Protein AF-A0A426Y525-F1 (afdb_monomer)

InterPro domains:
  IPR004400 Urease accessory protein UreG [PTHR31715] (1-112)

Solvent-accessible surface area (backbone atoms only — not comparable to full-atom values): 8776 Å² total; per-residue (Å²): 142,82,89,80,88,79,82,80,81,78,81,76,78,78,75,81,76,78,74,77,73,88,70,78,70,74,73,68,69,65,48,72,46,99,87,73,45,58,30,40,51,93,80,88,55,81,71,46,66,70,81,86,71,93,59,99,69,59,78,86,76,48,86,74,80,71,90,83,65,65,70,88,78,54,88,83,87,82,86,84,82,77,81,88,76,89,59,102,60,80,53,69,68,56,54,52,51,53,51,48,69,73,40,54,88,82,43,96,80,85,89,84,81,90,76,85,88,127

Foldseek 3Di:
DDDDDDDDPDPPPPPPPPPPDPPDPPPQDWDADPVRFIWTDDPPDDIDGDDPPVDPDDPVPDDDPDPPDDPVPDDDDDDQDDDDDDDPDDPSVVVLVVCCVVCVVPDDDDDDDDDDDD

Radius of gyration: 28.25 Å; Cα contacts (8 Å, |Δi|>4): 41; chains: 1; bounding box: 66×66×60 Å

Mean predicted aligned error: 18.31 Å

Structure (mmCIF, N/CA/C/O backbone):
data_AF-A0A426Y525-F1
#
_entry.id   AF-A0A426Y525-F1
#
loop_
_atom_site.group_PDB
_atom_site.id
_atom_site.type_symbol
_atom_site.label_atom_id
_atom_site.label_alt_id
_atom_site.label_comp_id
_atom_site.label_asym_id
_atom_site.label_entity_id
_atom_site.label_seq_id
_atom_site.pdbx_PDB_ins_code
_atom_site.Cartn_x
_atom_site.Cartn_y
_atom_site.Cartn_z
_atom_site.occupancy
_atom_site.B_iso_or_equiv
_atom_site.auth_seq_id
_atom_site.auth_comp_id
_atom_site.auth_asym_id
_atom_site.auth_atom_id
_atom_site.pdbx_PDB_model_num
ATOM 1 N N . MET A 1 1 ? -42.605 45.426 -22.057 1.00 44.03 1 MET A N 1
ATOM 2 C CA . MET A 1 1 ? -41.273 45.619 -21.453 1.00 44.03 1 MET A CA 1
ATOM 3 C C . MET A 1 1 ? -41.185 44.787 -20.189 1.00 44.03 1 MET A C 1
ATOM 5 O O . MET A 1 1 ? -41.780 45.169 -19.196 1.00 44.03 1 MET A O 1
ATOM 9 N N . ALA A 1 2 ? -40.506 43.648 -20.274 1.00 37.28 2 ALA A N 1
ATOM 10 C CA . ALA A 1 2 ? -39.692 43.034 -19.224 1.00 37.28 2 ALA A CA 1
ATOM 11 C C . ALA A 1 2 ? -39.053 41.801 -19.879 1.00 37.28 2 ALA A C 1
ATOM 13 O O . ALA A 1 2 ? -39.763 40.905 -20.327 1.00 37.28 2 ALA A O 1
ATOM 14 N N . SER A 1 3 ? -37.734 41.866 -20.060 1.00 44.16 3 SER A N 1
ATOM 15 C CA . SER A 1 3 ? -36.890 40.816 -20.635 1.00 44.16 3 SER A CA 1
ATOM 16 C C . SER A 1 3 ? -36.885 39.609 -19.706 1.00 44.16 3 SER A C 1
ATOM 18 O O . SER A 1 3 ? -36.787 39.787 -18.492 1.00 44.16 3 SER A O 1
ATOM 20 N N . GLN A 1 4 ? -36.972 38.404 -20.261 1.00 42.66 4 GLN A N 1
ATOM 21 C CA . GLN A 1 4 ? -36.677 37.186 -19.520 1.00 42.66 4 GLN A CA 1
ATOM 22 C C . GLN A 1 4 ? -35.615 36.424 -20.310 1.00 42.66 4 GLN A C 1
ATOM 24 O O . GLN A 1 4 ? -35.882 35.829 -21.352 1.00 42.66 4 GLN A O 1
ATOM 29 N N . ASP A 1 5 ? -34.383 36.573 -19.833 1.00 41.94 5 ASP A N 1
ATOM 30 C CA . ASP A 1 5 ? -33.169 35.963 -20.351 1.00 41.94 5 ASP A CA 1
ATOM 31 C C . ASP A 1 5 ? -33.219 34.439 -20.191 1.00 41.94 5 ASP A C 1
ATOM 33 O O . ASP A 1 5 ? -33.193 33.899 -19.083 1.00 41.94 5 ASP A O 1
ATOM 37 N N . HIS A 1 6 ? -33.284 33.737 -21.320 1.00 43.09 6 HIS A N 1
ATOM 38 C CA . HIS A 1 6 ? -33.089 32.295 -21.393 1.00 43.09 6 HIS A CA 1
ATOM 39 C C . HIS A 1 6 ? -31.621 32.016 -21.733 1.00 43.09 6 HIS A C 1
ATOM 41 O O . HIS A 1 6 ? -31.212 32.083 -22.891 1.00 43.09 6 HIS A O 1
ATOM 47 N N . HIS A 1 7 ? -30.819 31.699 -20.716 1.00 43.19 7 HIS A N 1
ATOM 48 C CA . HIS A 1 7 ? -29.471 31.165 -20.900 1.00 43.19 7 HIS A CA 1
ATOM 49 C C . HIS A 1 7 ? -29.554 29.722 -21.421 1.00 43.19 7 HIS A C 1
ATOM 51 O O . HIS A 1 7 ?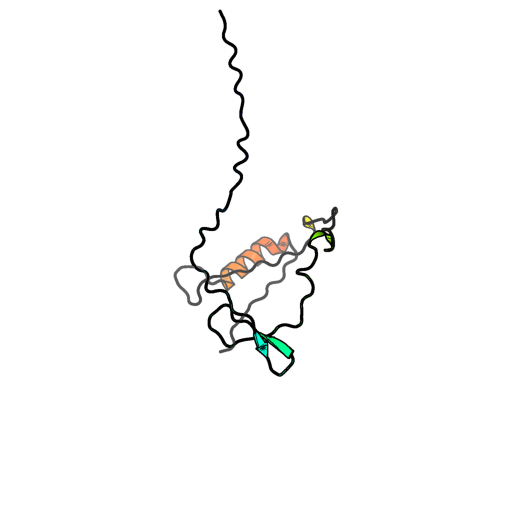 -29.739 28.781 -20.651 1.00 43.19 7 HIS A O 1
ATOM 57 N N . HIS A 1 8 ? -29.423 29.551 -22.736 1.00 40.03 8 HIS A N 1
ATOM 58 C CA . HIS A 1 8 ? -29.105 28.262 -23.346 1.00 40.03 8 HIS A CA 1
ATOM 59 C C . HIS A 1 8 ? -27.625 27.948 -23.084 1.00 40.03 8 HIS A C 1
ATOM 61 O O . HIS A 1 8 ? -26.739 28.600 -23.630 1.00 40.03 8 HIS A O 1
ATOM 67 N N . HIS A 1 9 ? -27.359 26.974 -22.214 1.00 44.69 9 HIS A N 1
ATOM 68 C CA . HIS A 1 9 ? -26.052 26.331 -22.118 1.00 44.69 9 HIS A CA 1
ATOM 69 C C . HIS A 1 9 ? -26.012 25.250 -23.205 1.00 44.69 9 HIS A C 1
ATOM 71 O O . HIS A 1 9 ? -26.580 24.174 -23.037 1.00 44.69 9 HIS A O 1
ATOM 77 N N . ASP A 1 10 ? -25.418 25.572 -24.353 1.00 44.12 10 ASP A N 1
ATOM 78 C CA . ASP A 1 10 ? -25.037 24.576 -25.353 1.00 44.12 10 ASP A CA 1
ATOM 79 C C . ASP A 1 10 ? -23.872 23.762 -24.772 1.00 44.12 10 ASP A C 1
ATOM 81 O O . ASP A 1 10 ? -22.749 24.257 -24.629 1.00 44.12 10 ASP A O 1
ATOM 85 N N . ASP A 1 11 ? -24.151 22.516 -24.387 1.00 45.03 11 ASP A N 1
ATOM 86 C CA . ASP A 1 11 ? -23.139 21.512 -24.074 1.00 45.03 11 ASP A CA 1
ATOM 87 C C . ASP A 1 11 ? -22.365 21.188 -25.357 1.00 45.03 11 ASP A C 1
ATOM 89 O O . ASP A 1 11 ? -22.669 20.252 -26.102 1.00 45.03 11 ASP A O 1
ATOM 93 N N . HIS A 1 12 ? -21.342 21.996 -25.631 1.00 46.00 12 HIS A N 1
ATOM 94 C CA . HIS A 1 12 ? -20.342 21.705 -26.642 1.00 46.00 12 HIS A CA 1
ATOM 95 C C . HIS A 1 12 ? -19.606 20.414 -26.257 1.00 46.00 12 HIS A C 1
ATOM 97 O O . HIS A 1 12 ? -18.606 20.419 -25.539 1.00 46.00 12 HIS A O 1
ATOM 103 N N . TYR A 1 13 ? -20.091 19.286 -26.778 1.00 44.62 13 TYR A N 1
ATOM 104 C CA . TYR A 1 13 ? -19.321 18.055 -26.893 1.00 44.62 13 TYR A CA 1
ATOM 105 C C . TYR A 1 13 ? -18.088 18.344 -27.754 1.00 44.62 13 TYR A C 1
ATOM 107 O O . TYR A 1 13 ? -18.130 18.273 -28.983 1.00 44.62 13 TYR A O 1
ATOM 115 N N . HIS A 1 14 ? -16.969 18.660 -27.106 1.00 46.94 14 HIS A N 1
ATOM 116 C CA . HIS A 1 14 ? -15.662 18.660 -27.742 1.00 46.94 14 HIS A CA 1
ATOM 117 C C . HIS A 1 14 ? -15.312 17.218 -28.136 1.00 46.94 14 HIS A C 1
ATOM 119 O O . HIS A 1 14 ? -14.704 16.464 -27.378 1.00 46.94 14 HIS A O 1
ATOM 125 N N . HIS A 1 15 ? -15.723 16.816 -29.341 1.00 42.06 15 HIS A N 1
ATOM 126 C CA . HIS A 1 15 ? -15.118 15.693 -30.042 1.00 42.06 15 HIS A CA 1
ATOM 127 C C . HIS A 1 15 ? -13.657 16.063 -30.296 1.00 42.06 15 HIS A C 1
ATOM 129 O O . HIS A 1 15 ? -13.339 16.818 -31.215 1.00 42.06 15 HIS A O 1
ATOM 135 N N . HIS A 1 16 ? -12.765 15.547 -29.452 1.00 45.56 16 HIS A N 1
ATOM 136 C CA . HIS A 1 16 ? -11.337 15.528 -29.725 1.00 45.56 16 HIS A CA 1
ATOM 137 C C . HIS A 1 16 ? -11.093 14.626 -30.942 1.00 45.56 16 HIS A C 1
ATOM 139 O O . HIS A 1 16 ? -10.776 13.445 -30.821 1.00 45.56 16 HIS A O 1
ATOM 145 N N . HIS A 1 17 ? -11.265 15.192 -32.136 1.00 36.75 17 HIS A N 1
ATOM 146 C CA . HIS A 1 1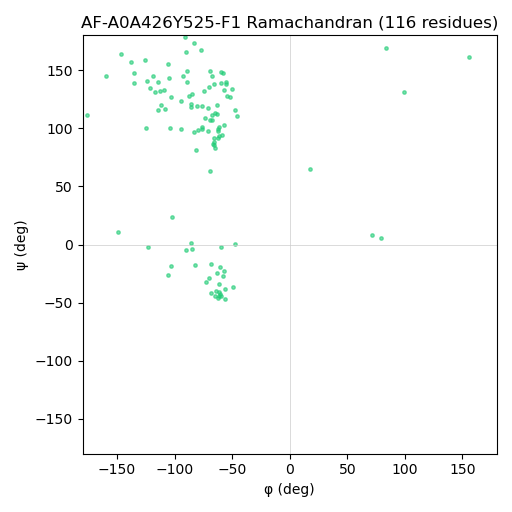7 ? -10.674 14.662 -33.351 1.00 36.75 17 HIS A CA 1
ATOM 147 C C . HIS A 1 17 ? -9.159 14.808 -33.208 1.00 36.75 17 HIS A C 1
ATOM 149 O O . HIS A 1 17 ? -8.580 15.838 -33.544 1.00 36.75 17 HIS A O 1
ATOM 155 N N . HIS A 1 18 ? -8.512 13.771 -32.680 1.00 43.50 18 HIS A N 1
ATOM 156 C CA . HIS A 1 18 ? -7.090 13.566 -32.901 1.00 43.50 18 HIS A CA 1
ATOM 157 C C . HIS A 1 18 ? -6.908 13.254 -34.388 1.00 43.50 18 HIS A C 1
ATOM 159 O O . HIS A 1 18 ? -6.935 12.099 -34.809 1.00 43.50 18 HIS A O 1
ATOM 165 N N . ALA A 1 19 ? -6.777 14.307 -35.196 1.00 35.44 19 ALA A N 1
ATOM 166 C CA . ALA A 1 19 ? -6.127 14.202 -36.485 1.00 35.44 19 ALA A CA 1
ATOM 167 C C . ALA A 1 19 ? -4.687 13.769 -36.192 1.00 35.44 19 ALA A C 1
ATOM 169 O O . ALA A 1 19 ? -3.869 14.563 -35.727 1.00 35.44 19 ALA A O 1
ATOM 170 N N . HIS A 1 20 ? -4.412 12.478 -36.371 1.00 39.44 20 HIS A N 1
ATOM 171 C CA . HIS A 1 20 ? -3.048 12.006 -36.513 1.00 39.44 20 HIS A CA 1
ATOM 172 C C . HIS A 1 20 ? -2.504 12.672 -37.775 1.00 39.44 20 HIS A C 1
A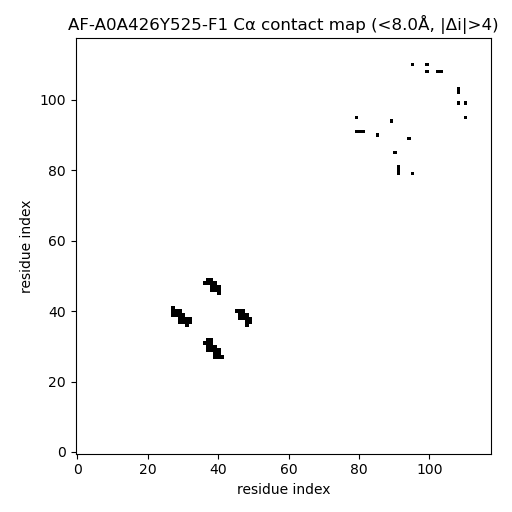TOM 174 O O . HIS A 1 20 ? -2.802 12.235 -38.884 1.00 39.44 20 HIS A O 1
ATOM 180 N N . GLU A 1 21 ? -1.763 13.768 -37.602 1.00 33.97 21 GLU A N 1
ATOM 181 C CA . GLU A 1 21 ? -0.840 14.211 -38.634 1.00 33.97 21 GLU A CA 1
ATOM 182 C C . GLU A 1 21 ? 0.034 13.016 -39.005 1.00 33.97 21 GLU A C 1
ATOM 184 O O . GLU A 1 21 ? 0.618 12.356 -38.139 1.00 33.97 21 GLU A O 1
ATOM 189 N N . GLU A 1 22 ? 0.082 12.724 -40.301 1.00 42.94 22 GLU A N 1
ATOM 190 C CA . GLU A 1 22 ? 0.924 11.706 -40.913 1.00 42.94 22 GLU A CA 1
ATOM 191 C C . GLU A 1 22 ? 2.398 12.139 -40.844 1.00 42.94 22 GLU A C 1
ATOM 193 O O . GLU A 1 22 ? 3.073 12.376 -41.841 1.00 42.94 22 GLU A O 1
ATOM 198 N N . GLY A 1 23 ? 2.920 12.267 -39.628 1.00 35.78 23 GLY A N 1
ATOM 199 C CA . GLY A 1 23 ? 4.337 12.398 -39.351 1.00 35.78 23 GLY A CA 1
ATOM 200 C C . GLY A 1 23 ? 4.969 11.018 -39.371 1.00 35.78 23 GLY A C 1
ATOM 201 O O . GLY A 1 23 ? 5.127 10.423 -38.314 1.00 35.78 23 GLY A O 1
ATOM 202 N N . SER A 1 24 ? 5.268 10.506 -40.572 1.00 46.50 24 SER A N 1
ATOM 203 C CA . SER A 1 24 ? 6.237 9.436 -40.883 1.00 46.50 24 SER A CA 1
ATOM 204 C C . SER A 1 24 ? 6.666 8.567 -39.684 1.00 46.50 24 SER A C 1
ATOM 206 O O . SER A 1 24 ? 7.839 8.545 -39.294 1.00 46.50 24 SER A O 1
ATOM 208 N N . ALA A 1 25 ? 5.731 7.810 -39.109 1.00 41.69 25 ALA A N 1
ATOM 209 C CA . ALA A 1 25 ? 6.084 6.682 -38.270 1.00 41.69 25 ALA A CA 1
ATOM 210 C C . ALA A 1 25 ? 6.704 5.667 -39.224 1.00 41.69 25 ALA A C 1
ATOM 212 O O . ALA A 1 25 ? 5.998 5.114 -40.068 1.00 41.69 25 ALA A O 1
ATOM 213 N N . ALA A 1 26 ? 8.027 5.490 -39.155 1.00 47.38 26 ALA A N 1
ATOM 214 C CA . ALA A 1 26 ? 8.700 4.397 -39.836 1.00 47.38 26 ALA A CA 1
ATOM 215 C C . ALA A 1 26 ? 7.879 3.140 -39.550 1.00 47.38 26 ALA A C 1
ATOM 217 O O . ALA A 1 26 ? 7.766 2.738 -38.391 1.00 47.38 26 ALA A O 1
ATOM 218 N N . ALA A 1 27 ? 7.207 2.618 -40.579 1.00 49.50 27 ALA A N 1
ATOM 219 C CA . ALA A 1 27 ? 6.380 1.435 -40.462 1.00 49.50 27 ALA A CA 1
ATOM 220 C C . ALA A 1 27 ? 7.214 0.404 -39.704 1.00 49.50 27 ALA A C 1
ATOM 222 O O . ALA A 1 27 ? 8.302 0.060 -40.168 1.00 49.50 27 ALA A O 1
ATOM 223 N N . ALA A 1 28 ? 6.775 0.003 -38.507 1.00 58.75 28 ALA A N 1
ATOM 224 C CA . ALA A 1 28 ? 7.456 -1.030 -37.745 1.00 58.75 28 ALA A CA 1
ATOM 225 C C . ALA A 1 28 ? 7.373 -2.295 -38.600 1.00 58.75 28 ALA A C 1
ATOM 227 O O . ALA A 1 28 ? 6.350 -2.980 -38.620 1.00 58.75 28 ALA A O 1
ATOM 228 N N . ALA A 1 29 ? 8.396 -2.510 -39.426 1.00 68.75 29 ALA A N 1
ATOM 229 C CA . ALA A 1 29 ? 8.414 -3.566 -40.410 1.00 68.75 29 ALA A CA 1
ATOM 230 C C . ALA A 1 29 ? 8.362 -4.872 -39.627 1.00 68.75 29 ALA A C 1
ATOM 232 O O . ALA A 1 29 ? 9.278 -5.183 -38.870 1.00 68.75 29 ALA A O 1
ATOM 233 N N . SER A 1 30 ? 7.252 -5.591 -39.754 1.00 80.81 30 SER A N 1
ATOM 234 C CA . SER A 1 30 ? 7.150 -6.949 -39.246 1.00 80.81 30 SER A CA 1
ATOM 235 C C . SER A 1 30 ? 7.609 -7.904 -40.341 1.00 80.81 30 SER A C 1
ATOM 237 O O . SER A 1 30 ? 7.329 -7.685 -41.521 1.00 80.81 30 SER A O 1
ATOM 239 N N . TRP A 1 31 ? 8.351 -8.947 -39.976 1.00 85.00 31 TRP A N 1
ATOM 240 C CA . TRP A 1 31 ? 8.822 -9.957 -40.928 1.00 85.00 31 TRP A CA 1
ATOM 241 C C . TRP A 1 31 ? 8.699 -11.364 -40.352 1.00 85.00 31 TRP A C 1
ATOM 243 O O . TRP A 1 31 ? 8.659 -11.554 -39.137 1.00 85.00 31 TRP A O 1
ATOM 253 N N . VAL A 1 32 ? 8.631 -12.359 -41.236 1.00 87.94 32 VAL A N 1
ATOM 254 C CA . VAL A 1 32 ? 8.524 -13.773 -40.859 1.00 87.94 32 VAL A CA 1
ATOM 255 C C . VAL A 1 32 ? 9.918 -14.397 -40.836 1.00 87.94 32 VAL A C 1
ATOM 257 O O . VAL A 1 32 ? 10.645 -14.326 -41.827 1.00 87.94 32 VAL A O 1
ATOM 260 N N . GLY A 1 33 ? 10.304 -14.974 -39.698 1.00 86.00 33 GLY A N 1
ATOM 261 C CA . GLY A 1 33 ? 11.571 -15.685 -39.536 1.00 86.00 33 GLY A CA 1
ATOM 262 C C . GLY A 1 33 ? 11.555 -17.089 -40.163 1.00 86.00 33 GLY A C 1
ATOM 263 O O . GLY A 1 33 ? 10.489 -17.614 -40.489 1.00 86.00 33 GLY A O 1
ATOM 264 N N . PRO A 1 34 ? 12.722 -17.746 -40.306 1.00 85.75 34 PRO A N 1
ATOM 265 C CA . PRO A 1 34 ? 12.822 -19.127 -40.804 1.00 85.75 34 PRO A CA 1
ATOM 266 C C . PRO A 1 34 ? 12.076 -20.161 -39.946 1.00 85.75 34 PRO A C 1
ATOM 268 O O . PRO A 1 34 ? 11.782 -21.259 -40.407 1.00 85.75 34 PRO A O 1
ATOM 271 N N . ASP A 1 35 ? 11.778 -19.813 -38.696 1.00 87.00 35 ASP A N 1
ATOM 272 C CA . ASP A 1 35 ? 10.988 -20.588 -37.740 1.00 87.00 35 ASP A CA 1
ATOM 273 C C . ASP A 1 35 ? 9.468 -20.357 -37.874 1.00 87.00 35 ASP A C 1
ATOM 275 O O . ASP A 1 35 ? 8.685 -20.915 -37.105 1.00 87.00 35 ASP A O 1
ATOM 279 N N . GLY A 1 36 ? 9.042 -19.531 -38.837 1.00 84.06 36 GLY A N 1
ATOM 280 C CA . GLY A 1 36 ? 7.641 -19.214 -39.114 1.00 84.06 36 GLY A CA 1
ATOM 281 C C . GLY A 1 36 ? 7.020 -18.177 -38.174 1.00 84.06 36 GLY A C 1
ATOM 282 O O . GLY A 1 36 ? 5.818 -17.928 -38.265 1.00 84.06 36 GLY A O 1
ATOM 283 N N . ARG A 1 37 ? 7.797 -17.560 -37.273 1.00 84.69 37 ARG A N 1
ATOM 284 C CA . ARG A 1 37 ? 7.285 -16.554 -36.329 1.00 84.69 37 ARG A CA 1
ATOM 285 C C . ARG A 1 37 ? 7.337 -15.14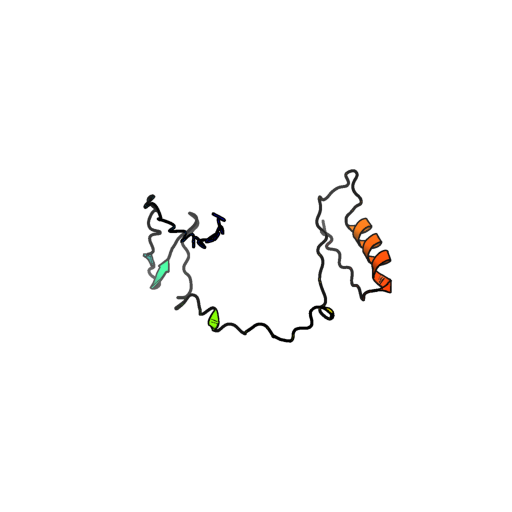6 -36.912 1.00 84.69 37 ARG A C 1
ATOM 287 O O . ARG A 1 37 ? 8.232 -14.820 -37.687 1.00 84.69 37 ARG A O 1
ATOM 294 N N . VAL A 1 38 ? 6.392 -14.299 -36.501 1.00 87.62 38 VAL A N 1
ATOM 295 C CA . VAL A 1 38 ? 6.377 -12.871 -36.850 1.00 87.62 38 VAL A CA 1
ATOM 296 C C . VAL A 1 38 ? 7.229 -12.099 -35.845 1.00 87.62 38 VAL A C 1
ATOM 298 O O . VAL A 1 38 ? 6.948 -12.118 -34.646 1.00 87.62 38 VAL A O 1
ATOM 301 N N . TYR A 1 39 ? 8.250 -11.410 -36.343 1.00 87.56 39 TYR A N 1
ATOM 302 C CA . TYR A 1 39 ? 9.160 -10.576 -35.566 1.00 87.56 39 TYR A CA 1
ATOM 303 C C . TYR A 1 39 ? 8.850 -9.099 -35.769 1.00 87.56 39 TYR A C 1
ATOM 305 O O . TYR A 1 39 ? 8.516 -8.679 -36.876 1.00 87.56 39 TYR A O 1
ATOM 313 N N . HIS A 1 40 ? 8.983 -8.317 -34.703 1.00 86.81 40 HIS A N 1
ATOM 314 C CA . HIS A 1 40 ? 8.907 -6.860 -34.740 1.00 86.81 40 HIS A CA 1
ATOM 315 C C . HIS A 1 40 ? 9.842 -6.237 -33.691 1.00 86.81 40 HIS A C 1
ATOM 317 O O . HIS A 1 40 ? 10.338 -6.915 -32.788 1.00 86.81 40 HIS A O 1
ATOM 323 N N . SER A 1 41 ? 10.111 -4.938 -33.835 1.00 84.06 41 SER A N 1
ATOM 324 C CA . SER A 1 41 ? 10.873 -4.122 -32.883 1.00 84.06 41 SER A CA 1
ATOM 325 C C . SER A 1 41 ? 10.143 -2.793 -32.683 1.00 84.06 41 SER A C 1
ATOM 327 O O . SER A 1 41 ? 9.597 -2.240 -33.640 1.00 84.06 41 SER A O 1
ATOM 329 N N . HIS A 1 42 ? 10.089 -2.306 -31.442 1.00 78.56 42 HIS A N 1
ATOM 330 C CA . HIS A 1 42 ? 9.333 -1.099 -31.075 1.00 78.56 42 HIS A CA 1
ATOM 331 C C . HIS A 1 42 ? 10.186 -0.010 -30.408 1.00 78.56 42 HIS A C 1
ATOM 333 O O . HIS A 1 42 ? 9.685 1.068 -30.109 1.00 78.56 42 HIS A O 1
ATOM 339 N N . ASP A 1 43 ? 11.470 -0.267 -30.195 1.00 77.19 43 ASP A N 1
ATOM 340 C CA . ASP A 1 43 ? 12.351 0.537 -29.342 1.00 77.19 43 ASP A CA 1
ATOM 341 C C . ASP A 1 43 ? 13.813 0.529 -29.820 1.00 77.19 43 ASP A C 1
ATOM 343 O O . ASP A 1 43 ? 14.711 0.985 -29.113 1.00 77.19 43 ASP A O 1
ATOM 347 N N . GLY A 1 44 ? 14.071 0.002 -31.022 1.00 74.19 44 GLY A N 1
ATOM 348 C CA . GLY A 1 44 ? 15.428 -0.174 -31.539 1.00 74.19 44 GLY A CA 1
ATOM 349 C C . GLY A 1 44 ? 16.216 -1.281 -30.832 1.00 74.19 44 GLY A C 1
ATOM 350 O O . GLY A 1 44 ? 17.411 -1.427 -31.090 1.00 74.19 44 GLY A O 1
ATOM 351 N N . LEU A 1 45 ? 15.573 -2.071 -29.962 1.00 77.38 45 LEU A N 1
ATOM 352 C CA . LEU A 1 45 ? 16.160 -3.275 -29.386 1.00 77.38 45 LEU A CA 1
ATOM 353 C C . LEU A 1 45 ? 16.017 -4.469 -30.337 1.00 77.38 45 LEU A C 1
ATOM 355 O O . LEU A 1 45 ? 15.380 -4.400 -31.397 1.00 77.38 45 LEU A O 1
ATOM 359 N N . ALA A 1 46 ? 16.646 -5.578 -29.937 1.00 83.19 46 ALA A N 1
ATOM 360 C CA . ALA A 1 46 ? 16.640 -6.830 -30.677 1.00 83.19 46 ALA A CA 1
ATOM 361 C C . ALA A 1 46 ? 15.202 -7.247 -31.066 1.00 83.19 46 ALA A C 1
ATOM 363 O O . ALA A 1 46 ? 14.3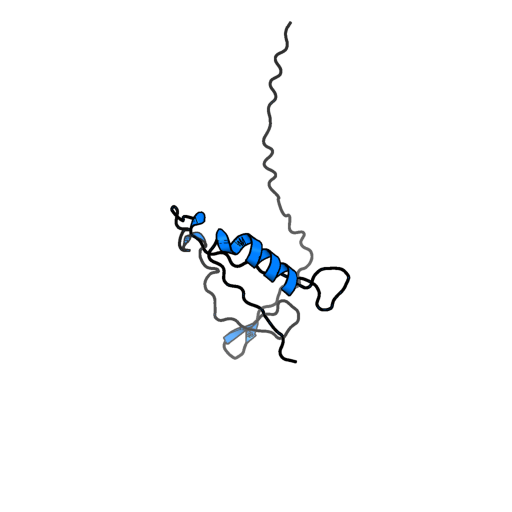04 -7.211 -30.216 1.00 83.19 46 ALA A O 1
ATOM 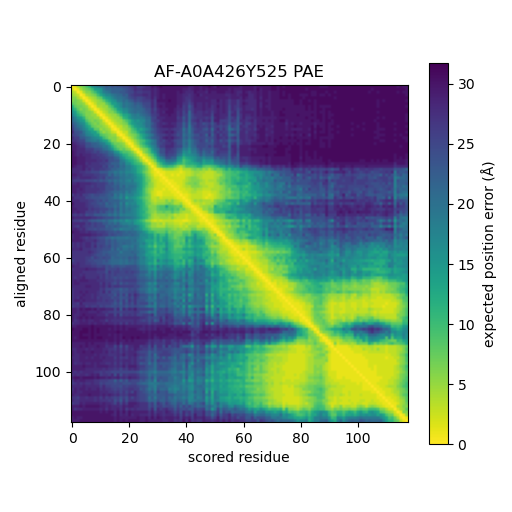364 N N . PRO A 1 47 ? 14.975 -7.662 -32.326 1.00 86.38 47 PRO A N 1
ATOM 365 C CA . PRO A 1 47 ? 13.672 -8.131 -32.776 1.00 86.38 47 PRO A CA 1
ATOM 366 C C . PRO A 1 47 ? 13.185 -9.299 -31.922 1.00 86.38 47 PRO A C 1
ATOM 368 O O . PRO A 1 47 ? 13.925 -10.256 -31.686 1.00 86.38 47 PRO A O 1
ATOM 371 N N . HIS A 1 48 ? 11.931 -9.243 -31.491 1.00 85.06 48 HIS A N 1
ATOM 372 C CA . HIS A 1 48 ? 11.302 -10.307 -30.719 1.00 85.06 48 HIS A CA 1
ATOM 373 C C . HIS A 1 48 ? 10.000 -10.754 -31.383 1.00 85.06 48 HIS A C 1
ATOM 375 O O . HIS A 1 48 ? 9.413 -10.038 -32.196 1.00 85.06 48 HIS A O 1
ATOM 381 N N . SER A 1 49 ? 9.572 -11.971 -31.056 1.00 8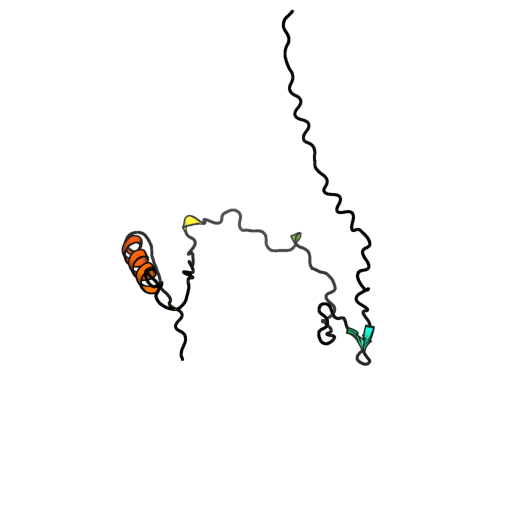5.62 49 SER A N 1
ATOM 382 C CA . SER A 1 49 ? 8.287 -12.529 -31.468 1.00 85.62 49 SER A CA 1
ATOM 383 C C . SER A 1 49 ? 7.448 -12.840 -30.233 1.00 85.62 49 SER A C 1
ATOM 385 O O . SER A 1 49 ? 7.975 -13.242 -29.195 1.00 85.62 49 SER A O 1
ATOM 387 N N . HIS A 1 50 ? 6.137 -12.652 -30.348 1.00 82.44 50 HIS A N 1
ATOM 388 C CA . HIS A 1 50 ? 5.164 -13.091 -29.348 1.00 82.44 50 HIS A CA 1
ATOM 389 C C . HIS A 1 50 ? 4.419 -14.313 -29.878 1.00 82.44 50 HIS A C 1
ATOM 391 O O . HIS A 1 50 ? 4.301 -14.502 -31.092 1.00 82.44 50 HIS A O 1
ATOM 397 N N . GLU A 1 51 ? 3.894 -15.140 -28.973 1.00 79.25 51 GLU A N 1
ATOM 398 C CA . GLU A 1 51 ? 2.841 -16.084 -29.349 1.00 79.25 51 GLU A CA 1
ATOM 399 C C . GLU A 1 51 ? 1.685 -15.295 -29.995 1.00 79.25 51 GLU A C 1
ATOM 401 O O . GLU A 1 51 ? 1.371 -14.206 -29.506 1.00 79.25 51 GLU A O 1
ATOM 406 N N . PRO A 1 52 ? 1.063 -15.777 -31.088 1.00 75.38 52 PRO A N 1
ATOM 407 C CA . PRO A 1 52 ? -0.036 -15.064 -31.726 1.00 75.38 52 PRO A CA 1
ATOM 408 C C . PRO A 1 52 ? -1.184 -14.795 -30.746 1.00 75.38 52 PRO A C 1
ATOM 410 O O . PRO A 1 52 ? -1.990 -15.670 -30.431 1.00 75.38 52 PRO A O 1
ATOM 413 N N . ILE A 1 53 ? -1.283 -13.554 -30.272 1.00 75.38 53 ILE A N 1
ATOM 414 C CA . ILE A 1 53 ? -2.413 -13.104 -29.467 1.00 75.38 53 ILE A CA 1
ATOM 415 C C . ILE A 1 53 ? -3.551 -12.798 -30.445 1.00 75.38 53 ILE A C 1
ATOM 417 O O . ILE A 1 53 ? -3.589 -11.735 -31.057 1.00 75.38 53 ILE A O 1
ATOM 421 N N . TYR A 1 54 ? -4.482 -13.741 -30.606 1.00 77.75 54 TYR A N 1
ATOM 422 C CA . TYR A 1 54 ? -5.594 -13.638 -31.567 1.00 77.75 54 TYR A CA 1
ATOM 423 C C . TYR A 1 54 ? -6.483 -12.399 -31.374 1.00 77.75 54 TYR A C 1
ATOM 425 O O . TYR A 1 54 ? -7.198 -11.992 -32.287 1.00 77.75 54 TYR A O 1
ATOM 433 N N . SER A 1 55 ? -6.493 -11.817 -30.174 1.00 81.88 55 SER A N 1
ATOM 434 C CA . SER A 1 55 ? -7.280 -10.632 -29.850 1.00 81.88 55 SER A CA 1
ATOM 435 C C . SER A 1 55 ? -6.707 -9.939 -28.610 1.00 81.88 55 SER A C 1
ATOM 437 O O . SER A 1 55 ? -6.327 -10.641 -27.672 1.00 81.88 55 SER A O 1
ATOM 439 N N . PRO A 1 56 ? -6.748 -8.593 -28.515 1.00 83.50 56 PRO A N 1
ATOM 440 C CA . PRO A 1 56 ? -6.419 -7.858 -27.281 1.00 83.50 56 PRO A CA 1
ATOM 441 C C . PRO A 1 56 ? -7.323 -8.221 -26.081 1.00 83.50 56 PRO A C 1
ATOM 443 O O . PRO A 1 56 ? -7.148 -7.705 -24.975 1.00 83.50 56 PRO A O 1
ATOM 446 N N . GLY A 1 57 ? -8.302 -9.106 -26.288 1.00 86.62 57 GLY A N 1
ATOM 447 C CA . GLY A 1 57 ? -9.305 -9.489 -25.315 1.00 86.62 57 GLY A CA 1
ATOM 448 C C . GLY A 1 57 ? -10.464 -8.498 -25.299 1.00 86.62 57 GLY A C 1
ATOM 449 O O . GLY A 1 57 ? -10.418 -7.418 -25.883 1.00 86.62 57 GLY A O 1
ATOM 450 N N . PHE A 1 58 ? -11.539 -8.871 -24.611 1.00 87.19 58 PHE A N 1
ATOM 451 C CA . PHE A 1 58 ? -12.722 -8.025 -24.481 1.00 87.19 58 PHE A CA 1
ATOM 452 C C . PHE A 1 58 ? -12.803 -7.499 -23.054 1.00 87.19 58 PHE A C 1
ATOM 454 O O . PHE A 1 58 ? -12.971 -8.281 -22.117 1.00 87.19 58 PHE A O 1
ATOM 461 N N . PHE A 1 59 ? -12.714 -6.177 -22.881 1.00 85.88 59 PHE A N 1
ATOM 462 C CA . PHE A 1 59 ? -12.861 -5.548 -21.564 1.00 85.88 59 PHE A CA 1
ATOM 463 C C . PHE A 1 59 ? -14.199 -5.917 -20.906 1.00 85.88 59 PHE A C 1
ATOM 465 O O . PHE A 1 59 ? -14.237 -6.225 -19.719 1.00 85.88 59 PHE A O 1
ATOM 472 N N . SER A 1 60 ? -15.268 -6.003 -21.698 1.00 89.81 60 SER A N 1
ATOM 473 C CA . SER A 1 60 ? -16.608 -6.400 -21.252 1.00 89.81 60 SER A CA 1
ATOM 474 C C . SER A 1 60 ? -16.700 -7.826 -20.702 1.00 89.81 60 SER A C 1
ATOM 476 O O . SER A 1 60 ? -17.585 -8.107 -19.902 1.00 89.81 60 SER A O 1
ATOM 478 N N . LYS A 1 61 ? -15.789 -8.727 -21.097 1.00 89.06 61 LYS A N 1
ATOM 479 C CA . LYS A 1 61 ? -15.745 -10.112 -20.600 1.00 89.06 61 LYS A CA 1
ATOM 480 C C . LYS A 1 61 ? -14.984 -10.252 -19.279 1.00 89.06 61 LYS A C 1
ATOM 482 O O . LYS A 1 61 ? -14.906 -11.352 -18.740 1.00 89.06 61 LYS A O 1
ATOM 487 N N . ARG A 1 62 ? -14.391 -9.171 -18.760 1.00 90.31 62 ARG A N 1
ATOM 488 C CA . ARG A 1 62 ? -13.730 -9.183 -17.449 1.00 90.31 62 ARG A CA 1
ATOM 489 C C . ARG A 1 62 ? -14.785 -9.328 -16.352 1.00 90.31 62 ARG A C 1
ATOM 491 O O . ARG A 1 62 ? -15.914 -8.860 -16.504 1.00 90.31 62 ARG A O 1
ATOM 498 N N . ALA A 1 63 ? -14.408 -9.971 -15.247 1.00 89.12 63 ALA A N 1
ATOM 499 C CA . ALA A 1 63 ? -15.272 -10.065 -14.076 1.00 89.12 63 ALA A CA 1
ATOM 500 C C . ALA A 1 63 ? -15.712 -8.659 -13.646 1.00 89.12 63 ALA A C 1
ATOM 502 O O . ALA A 1 63 ? -14.879 -7.761 -13.492 1.00 89.12 63 ALA A O 1
ATOM 503 N N . GLN A 1 64 ? -17.022 -8.473 -13.491 1.00 86.81 64 GLN A N 1
ATOM 504 C CA . GLN A 1 64 ? -17.574 -7.193 -13.069 1.00 86.81 64 GLN A CA 1
ATOM 505 C C . GLN A 1 64 ? -17.158 -6.902 -11.619 1.00 86.81 64 GLN A C 1
ATOM 507 O O . GLN A 1 64 ? -17.054 -7.834 -10.814 1.00 86.81 64 GLN A O 1
ATOM 512 N N . PRO A 1 65 ? -16.911 -5.630 -11.259 1.00 83.19 65 PRO A N 1
ATOM 513 C CA . PRO A 1 65 ? -16.706 -5.256 -9.867 1.00 83.19 65 PRO A CA 1
ATOM 514 C C . PRO A 1 65 ? -17.897 -5.706 -9.013 1.00 83.19 65 PRO A C 1
ATOM 516 O O . PRO A 1 65 ? -19.045 -5.587 -9.433 1.00 83.19 65 PRO A O 1
ATOM 519 N N . LEU A 1 66 ? -17.630 -6.206 -7.806 1.00 85.69 66 LEU A N 1
ATOM 520 C CA . LEU A 1 66 ? -18.693 -6.544 -6.859 1.00 85.69 66 LEU A CA 1
ATOM 521 C C . LEU A 1 66 ? -19.453 -5.263 -6.486 1.00 85.69 66 LEU A C 1
ATOM 523 O O . LEU A 1 66 ? -18.840 -4.334 -5.954 1.00 85.69 66 LEU A O 1
ATOM 527 N N . SER A 1 67 ? -20.761 -5.224 -6.754 1.00 83.69 67 SER A N 1
ATOM 528 C CA . SER A 1 67 ? -21.627 -4.068 -6.471 1.00 83.69 67 SER A CA 1
ATOM 529 C C . SER A 1 67 ? -21.689 -3.740 -4.979 1.00 83.69 67 SER A C 1
ATOM 531 O O . SER A 1 67 ? -21.701 -2.573 -4.602 1.00 83.69 67 SER A O 1
ATOM 533 N N . ASP A 1 68 ? -21.632 -4.771 -4.134 1.00 87.75 68 ASP A N 1
ATOM 534 C CA . ASP A 1 68 ? -21.903 -4.664 -2.696 1.00 87.75 68 ASP A CA 1
ATOM 535 C C . ASP A 1 68 ? -20.613 -4.651 -1.862 1.00 87.75 68 ASP A C 1
ATOM 537 O O . ASP A 1 68 ? -20.581 -5.034 -0.692 1.00 87.75 68 ASP A O 1
ATOM 541 N N . ARG A 1 69 ? -19.490 -4.245 -2.465 1.00 84.12 69 ARG A N 1
ATOM 542 C CA . ARG A 1 69 ? -18.198 -4.245 -1.777 1.00 84.12 69 ARG A CA 1
ATOM 543 C C . ARG A 1 69 ? -18.182 -3.207 -0.653 1.00 84.12 69 ARG A C 1
ATOM 545 O O . ARG A 1 69 ? -18.087 -2.007 -0.906 1.00 84.12 69 ARG A O 1
ATOM 552 N N . ASN A 1 70 ? -18.153 -3.662 0.599 1.00 87.62 70 ASN A N 1
ATOM 553 C CA . ASN A 1 70 ? -17.935 -2.769 1.732 1.00 87.62 70 ASN A CA 1
ATOM 554 C C . ASN A 1 70 ? -16.453 -2.362 1.832 1.00 87.62 70 ASN A C 1
ATOM 556 O O . ASN A 1 70 ? -15.613 -3.090 2.358 1.00 87.62 70 ASN A O 1
ATOM 560 N N . PHE A 1 71 ? -16.114 -1.168 1.344 1.00 87.62 71 PHE A N 1
ATOM 561 C CA . PHE A 1 71 ? -14.746 -0.646 1.426 1.00 87.62 71 PHE A CA 1
ATOM 562 C C . PHE A 1 71 ? -14.299 -0.301 2.852 1.00 87.62 71 PHE A C 1
ATOM 564 O O . PHE A 1 71 ? -13.096 -0.183 3.077 1.00 87.62 71 PHE A O 1
ATOM 571 N N . LYS A 1 72 ? -15.224 -0.167 3.814 1.00 86.88 72 LYS A N 1
ATOM 572 C CA . LYS A 1 72 ? -14.881 0.131 5.215 1.00 86.88 72 LYS A CA 1
ATOM 573 C C . LYS A 1 72 ? -14.199 -1.045 5.914 1.00 86.88 72 LYS A C 1
ATOM 575 O O . LYS A 1 72 ? -13.400 -0.826 6.814 1.00 86.88 72 LYS A O 1
ATOM 580 N N . GLU A 1 73 ? -14.495 -2.271 5.491 1.00 86.50 73 GLU A N 1
ATOM 581 C CA . GLU A 1 73 ? -13.910 -3.502 6.047 1.00 86.50 73 GLU A CA 1
ATOM 582 C C . GLU A 1 73 ? -12.631 -3.934 5.318 1.00 86.50 73 GLU A C 1
ATOM 584 O O . GLU A 1 73 ? -11.970 -4.898 5.703 1.00 86.50 73 GLU A O 1
ATOM 589 N N . ARG A 1 74 ? -12.255 -3.234 4.243 1.00 88.94 74 ARG A N 1
ATOM 590 C CA . ARG A 1 74 ? -11.083 -3.583 3.445 1.00 88.94 74 ARG A CA 1
ATOM 591 C C . ARG A 1 74 ? -9.798 -3.201 4.181 1.00 88.94 74 ARG A C 1
ATOM 593 O O . ARG A 1 74 ? -9.627 -2.061 4.596 1.00 88.94 74 ARG A O 1
ATOM 600 N N . ALA A 1 75 ? -8.844 -4.127 4.241 1.00 91.31 75 ALA A N 1
ATOM 601 C CA . ALA A 1 75 ? -7.481 -3.809 4.652 1.00 91.31 75 ALA A CA 1
ATOM 602 C C . ALA A 1 75 ? -6.765 -2.970 3.576 1.00 91.31 75 ALA A C 1
ATOM 604 O O . ALA A 1 75 ? -6.826 -3.285 2.381 1.00 91.31 75 ALA A O 1
ATOM 605 N N . PHE A 1 76 ? -6.061 -1.922 4.005 1.00 91.19 76 PHE A N 1
ATOM 606 C CA . PHE A 1 76 ? -5.270 -1.051 3.138 1.00 91.19 76 PHE A CA 1
ATOM 607 C C . PHE A 1 76 ? -3.785 -1.169 3.470 1.00 91.19 76 PHE A C 1
ATOM 609 O O . PHE A 1 76 ? -3.401 -1.187 4.638 1.00 91.19 76 PHE A O 1
ATOM 616 N N . THR A 1 77 ? -2.951 -1.180 2.433 1.00 93.62 77 THR A N 1
ATOM 617 C CA . THR A 1 77 ? -1.496 -1.076 2.567 1.00 93.62 77 THR A CA 1
ATOM 618 C C . THR A 1 77 ? -1.075 0.336 2.190 1.00 93.62 77 THR A C 1
ATOM 620 O O . THR A 1 77 ? -1.416 0.814 1.108 1.00 93.62 77 THR A O 1
ATOM 623 N N . VAL A 1 78 ? -0.325 0.997 3.070 1.00 91.19 78 VAL A N 1
ATOM 624 C CA . VAL A 1 78 ? 0.177 2.360 2.859 1.00 91.19 78 VAL A CA 1
ATOM 625 C C . VAL A 1 78 ? 1.698 2.309 2.767 1.00 91.19 78 VAL A C 1
ATOM 627 O O . VAL A 1 78 ? 2.370 1.933 3.725 1.00 91.19 78 VAL A O 1
ATOM 630 N N . GLY A 1 79 ? 2.244 2.669 1.605 1.00 91.88 79 GLY A N 1
ATOM 631 C CA . GLY A 1 79 ? 3.688 2.780 1.402 1.00 91.88 79 GLY A CA 1
ATOM 632 C C . GLY A 1 79 ? 4.210 4.145 1.850 1.00 91.88 79 GLY A C 1
ATOM 633 O O . GLY A 1 79 ? 3.682 5.171 1.429 1.00 91.88 79 GLY A O 1
ATOM 634 N N . ILE A 1 80 ? 5.261 4.166 2.674 1.00 88.88 80 ILE A N 1
ATOM 635 C CA . ILE A 1 80 ? 5.934 5.401 3.105 1.00 88.88 80 ILE A CA 1
ATOM 636 C C . ILE A 1 80 ? 7.255 5.535 2.338 1.00 88.88 80 ILE A C 1
ATOM 638 O O . ILE A 1 80 ? 8.250 4.888 2.668 1.00 88.88 80 ILE A O 1
ATOM 642 N N . GLY A 1 81 ? 7.252 6.372 1.299 1.00 85.94 81 GLY A N 1
ATOM 643 C CA . GLY A 1 81 ? 8.433 6.709 0.499 1.00 85.94 81 GLY A CA 1
ATOM 644 C C . GLY A 1 81 ? 9.200 7.922 1.037 1.00 85.94 81 GLY A C 1
ATOM 645 O O . GLY A 1 81 ? 8.711 8.666 1.882 1.00 85.94 81 GLY A O 1
ATOM 646 N N . GLY A 1 82 ? 10.427 8.123 0.554 1.00 82.12 82 GLY A N 1
ATOM 647 C CA . GLY A 1 82 ? 11.249 9.294 0.874 1.00 82.12 82 GLY A CA 1
ATOM 648 C C . GLY A 1 82 ? 12.749 9.025 0.702 1.00 82.12 82 GLY A C 1
ATOM 649 O O . GLY A 1 82 ? 13.152 7.859 0.717 1.00 82.12 82 GLY A O 1
ATOM 650 N N . PRO A 1 83 ? 13.588 10.068 0.593 1.00 78.75 83 PRO A N 1
ATOM 651 C CA . PRO A 1 83 ? 15.022 9.947 0.312 1.00 78.75 83 PRO A CA 1
ATOM 652 C C . PRO A 1 83 ? 15.769 9.089 1.343 1.00 78.75 83 PRO A C 1
ATOM 654 O O . PRO A 1 83 ? 15.392 9.022 2.517 1.00 78.75 83 PRO A O 1
ATOM 657 N N . VAL A 1 84 ? 16.805 8.380 0.895 1.00 71.56 84 VAL A N 1
ATOM 658 C CA . VAL A 1 84 ? 17.690 7.567 1.743 1.00 71.56 84 VAL A CA 1
ATOM 659 C C . VAL A 1 84 ? 18.813 8.473 2.252 1.00 71.56 84 VAL A C 1
ATOM 661 O O . VAL A 1 84 ? 19.442 9.158 1.455 1.00 71.56 84 VAL A O 1
ATOM 664 N N . GLY A 1 85 ? 19.051 8.502 3.565 1.00 64.50 85 GLY A N 1
ATOM 665 C CA . GLY A 1 85 ? 20.017 9.418 4.184 1.00 64.50 85 GLY A CA 1
ATOM 666 C C . GLY A 1 85 ? 19.353 10.651 4.805 1.00 64.50 85 GLY A C 1
ATOM 667 O O . GLY A 1 85 ? 18.470 11.283 4.230 1.00 64.50 85 GLY A O 1
ATOM 668 N N . THR A 1 86 ? 19.732 10.941 6.043 1.00 60.50 86 THR A N 1
ATOM 669 C CA . THR A 1 86 ? 19.104 11.907 6.949 1.00 60.50 86 THR A CA 1
ATOM 670 C C . THR A 1 86 ? 19.457 13.356 6.594 1.00 60.50 86 THR A C 1
ATOM 672 O O . THR A 1 86 ? 20.523 13.842 6.961 1.00 60.50 86 THR A O 1
ATOM 675 N N . GLY A 1 87 ? 18.552 14.067 5.921 1.00 67.50 87 GLY A N 1
ATOM 676 C CA . GLY A 1 87 ? 18.409 15.523 6.084 1.00 67.50 87 GLY A CA 1
ATOM 677 C C . GLY A 1 87 ? 17.393 15.847 7.191 1.00 67.50 87 GLY A C 1
ATOM 678 O O . GLY A 1 87 ? 16.800 14.919 7.727 1.00 67.50 87 GLY A O 1
ATOM 679 N N . TYR A 1 88 ? 17.149 17.134 7.495 1.00 59.38 88 TYR A N 1
ATOM 680 C CA . TYR A 1 88 ? 16.281 17.704 8.563 1.00 59.38 88 TYR A CA 1
ATOM 681 C C . TYR A 1 88 ? 14.844 17.140 8.729 1.00 59.38 88 TYR A C 1
ATOM 683 O O . TYR A 1 88 ? 14.087 17.611 9.574 1.00 59.38 88 TYR A O 1
ATOM 691 N N . SER A 1 89 ? 14.438 16.164 7.920 1.00 56.44 89 SER A N 1
ATOM 692 C CA . SER A 1 89 ? 13.160 15.460 8.011 1.00 56.44 89 SER A CA 1
ATOM 693 C C . SER A 1 89 ? 13.282 14.180 8.852 1.00 56.44 89 SER A C 1
ATOM 695 O O . SER A 1 89 ? 14.303 13.492 8.784 1.00 56.44 89 SER A O 1
ATOM 697 N N . PRO A 1 90 ? 12.243 13.806 9.621 1.00 66.25 90 PRO A N 1
ATOM 698 C CA . PRO A 1 90 ? 12.262 12.580 10.408 1.00 66.25 90 PRO A CA 1
ATOM 699 C C . PRO A 1 90 ? 12.448 11.354 9.496 1.00 66.25 90 PRO A C 1
ATOM 701 O O . PRO A 1 90 ? 11.841 11.284 8.422 1.00 66.25 90 PRO A O 1
ATOM 704 N N . PRO A 1 91 ? 13.265 10.359 9.893 1.00 83.31 91 PRO A N 1
ATOM 705 C CA . PRO A 1 91 ? 13.448 9.154 9.097 1.00 83.31 91 PRO A CA 1
ATOM 706 C C . PRO A 1 91 ? 12.100 8.443 8.907 1.00 83.31 91 PRO A C 1
ATOM 708 O O . PRO A 1 91 ? 11.248 8.464 9.795 1.00 83.31 91 PRO A O 1
ATOM 711 N N . LYS A 1 92 ? 11.916 7.755 7.772 1.00 88.44 92 LYS A N 1
ATOM 712 C CA . LYS A 1 92 ? 10.685 6.993 7.452 1.00 88.44 92 LYS A CA 1
ATOM 713 C C . LYS A 1 92 ? 10.251 6.071 8.597 1.00 88.44 92 LYS A C 1
ATOM 715 O O . LYS A 1 92 ? 9.068 5.963 8.900 1.00 88.44 92 LYS A O 1
ATOM 720 N N . THR A 1 93 ? 11.223 5.481 9.291 1.00 86.56 93 THR A N 1
ATOM 721 C CA . THR A 1 93 ? 11.002 4.673 10.495 1.00 86.56 93 THR A CA 1
ATOM 722 C C . THR A 1 93 ? 10.363 5.461 11.647 1.00 86.56 93 THR A C 1
ATOM 724 O O . THR A 1 93 ? 9.485 4.929 12.318 1.00 86.56 93 THR A O 1
ATOM 727 N N . ALA A 1 94 ? 10.769 6.712 11.888 1.00 88.75 94 ALA A N 1
ATOM 728 C CA . ALA A 1 94 ? 10.186 7.543 12.944 1.00 88.75 94 ALA A CA 1
ATOM 729 C C . ALA A 1 94 ? 8.737 7.926 12.618 1.00 88.75 94 ALA A C 1
ATOM 731 O O . ALA A 1 94 ? 7.874 7.833 13.489 1.00 88.75 94 ALA A O 1
ATOM 732 N N . LEU A 1 95 ? 8.449 8.272 11.358 1.00 89.69 95 LEU A N 1
ATOM 733 C CA . LEU A 1 95 ? 7.075 8.508 10.909 1.00 89.69 95 LEU A CA 1
ATOM 734 C C . LEU A 1 95 ? 6.214 7.246 11.056 1.00 89.69 95 LEU A C 1
ATOM 736 O O . LEU A 1 95 ? 5.101 7.324 11.570 1.00 89.69 95 LEU A O 1
ATOM 740 N N . MET A 1 96 ? 6.741 6.081 10.664 1.00 92.00 96 MET A N 1
ATOM 741 C CA . MET A 1 96 ? 6.053 4.800 10.843 1.00 92.00 96 MET A CA 1
ATOM 742 C C . MET A 1 96 ? 5.698 4.565 12.317 1.00 92.00 96 MET A C 1
ATOM 744 O O . MET A 1 96 ? 4.554 4.239 12.622 1.00 92.00 96 MET A O 1
ATOM 748 N N . LEU A 1 97 ? 6.643 4.790 13.238 1.00 92.12 97 LEU A N 1
ATOM 749 C CA . LEU A 1 97 ? 6.407 4.630 14.674 1.00 92.12 97 LEU A CA 1
ATOM 750 C C . LEU A 1 97 ? 5.323 5.585 15.194 1.00 92.12 97 LEU A C 1
ATOM 752 O O . LEU A 1 97 ? 4.420 5.142 15.903 1.00 92.12 97 LEU A O 1
ATOM 756 N N . ALA A 1 98 ? 5.384 6.866 14.821 1.00 93.81 98 ALA A N 1
ATOM 757 C CA . ALA A 1 98 ? 4.393 7.862 15.227 1.00 93.81 98 ALA A CA 1
AT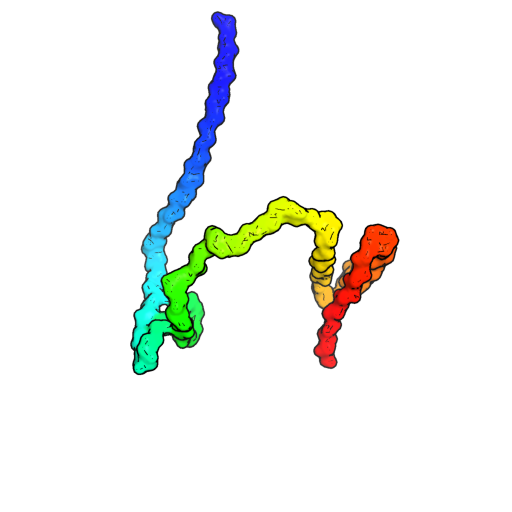OM 758 C C . ALA A 1 98 ? 2.982 7.500 14.732 1.00 93.81 98 ALA A C 1
ATOM 760 O O . ALA A 1 98 ? 2.018 7.565 15.495 1.00 93.81 98 ALA A O 1
ATOM 761 N N . LEU A 1 99 ? 2.860 7.045 13.481 1.00 93.12 99 LEU A N 1
ATOM 762 C CA . LEU A 1 99 ? 1.588 6.590 12.916 1.00 93.12 99 LEU A CA 1
ATOM 763 C C . LEU A 1 99 ? 1.058 5.346 13.632 1.00 93.12 99 LEU A C 1
ATOM 765 O O . LEU A 1 99 ? -0.122 5.299 13.972 1.00 93.12 99 LEU A O 1
ATOM 769 N N . CYS A 1 100 ? 1.915 4.360 13.911 1.00 94.00 100 CYS A N 1
ATOM 770 C CA . CYS A 1 100 ? 1.515 3.175 14.665 1.00 94.00 100 CYS A CA 1
ATOM 771 C C . CYS A 1 100 ? 0.998 3.545 16.060 1.00 94.00 100 CYS A C 1
ATOM 773 O O . CYS A 1 100 ? -0.044 3.042 16.465 1.00 94.00 100 CYS A O 1
ATOM 775 N N . GLN A 1 101 ? 1.677 4.440 16.781 1.00 95.56 101 GLN A N 1
ATOM 776 C CA . GLN A 1 101 ? 1.233 4.885 18.107 1.00 95.56 101 GLN A CA 1
ATOM 777 C C . GLN A 1 101 ? -0.101 5.634 18.055 1.00 95.56 101 GLN A C 1
ATOM 779 O O . GLN A 1 101 ? -0.954 5.405 18.903 1.00 95.56 101 GLN A O 1
ATOM 784 N N . PHE A 1 102 ? -0.306 6.485 17.049 1.00 96.44 102 PHE A N 1
ATOM 785 C CA . PHE A 1 102 ? -1.538 7.261 16.915 1.00 96.44 102 PHE A CA 1
ATOM 786 C C . PHE A 1 102 ? -2.751 6.418 16.485 1.00 96.44 102 PHE A C 1
ATOM 788 O O . PHE A 1 102 ? -3.887 6.726 16.848 1.00 96.44 102 PHE A O 1
ATOM 795 N N . LEU A 1 103 ? -2.534 5.369 15.686 1.00 95.94 103 LEU A N 1
ATOM 796 C CA . LEU A 1 103 ? -3.613 4.612 15.045 1.00 95.94 103 LEU A CA 1
ATOM 797 C C . LEU A 1 103 ? -3.917 3.261 15.709 1.00 95.94 103 LEU A C 1
ATOM 799 O O . LEU A 1 103 ? -5.007 2.733 15.483 1.00 95.94 103 LEU A O 1
ATOM 803 N N . ARG A 1 104 ? -3.005 2.703 16.519 1.00 95.69 104 ARG A N 1
ATOM 804 C CA . ARG A 1 104 ? -3.132 1.342 17.088 1.00 95.69 104 ARG A CA 1
ATOM 805 C C . ARG A 1 104 ? -4.386 1.106 17.926 1.00 95.69 104 ARG A C 1
ATOM 807 O O . ARG A 1 104 ? -4.839 -0.027 18.004 1.00 95.69 104 ARG A O 1
ATOM 814 N N . ASP A 1 105 ? -4.939 2.150 18.538 1.00 96.69 105 ASP A N 1
ATOM 815 C CA . ASP A 1 105 ? -6.131 2.019 19.385 1.00 96.69 105 ASP A CA 1
ATOM 816 C C . ASP A 1 105 ? -7.426 2.008 18.562 1.00 96.69 105 ASP A C 1
ATOM 818 O O . ASP A 1 105 ? -8.475 1.591 19.046 1.00 96.69 105 ASP A O 1
ATOM 822 N N . LYS A 1 106 ? -7.365 2.473 17.306 1.00 95.50 106 LYS A N 1
ATOM 823 C CA . LYS A 1 106 ? -8.524 2.596 16.408 1.00 95.50 106 LYS A CA 1
ATOM 824 C C . LYS A 1 106 ? -8.547 1.535 15.313 1.00 95.50 106 LYS A C 1
ATOM 826 O O . LYS A 1 106 ? -9.616 1.220 14.801 1.00 95.50 106 LYS A O 1
ATOM 831 N N . TYR A 1 107 ? -7.384 1.011 14.934 1.00 93.06 107 TYR A N 1
ATOM 832 C CA . TYR A 1 107 ? -7.230 0.111 13.797 1.00 93.06 107 TYR A CA 1
ATOM 833 C C . TYR A 1 107 ? -6.328 -1.072 14.144 1.00 93.06 107 TYR A C 1
ATOM 835 O O . TYR A 1 107 ? -5.356 -0.933 14.884 1.00 93.06 107 TYR A O 1
ATOM 843 N N . SER A 1 108 ? -6.609 -2.230 13.540 1.00 92.81 108 SER A N 1
ATOM 844 C CA . SER A 1 108 ? -5.662 -3.345 13.509 1.00 92.81 108 SER A CA 1
ATOM 845 C C . SER A 1 108 ? -4.574 -3.040 12.477 1.00 92.8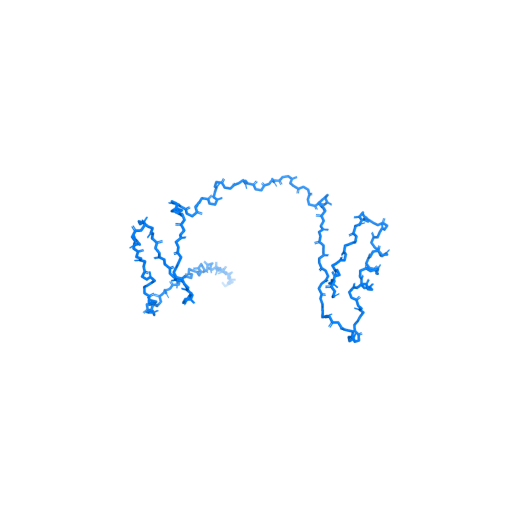1 108 SER A C 1
ATOM 847 O O . SER A 1 108 ? -4.878 -2.828 11.302 1.00 92.81 108 SER A O 1
ATOM 849 N N . LEU A 1 109 ? -3.318 -2.954 12.918 1.00 93.44 109 LEU A N 1
ATOM 850 C CA . LEU A 1 109 ? -2.192 -2.499 12.100 1.00 93.44 109 LEU A CA 1
ATOM 851 C C . LEU A 1 109 ? -1.076 -3.542 12.074 1.00 93.44 109 LEU A C 1
ATOM 853 O O . LEU A 1 109 ? -0.722 -4.111 13.105 1.00 93.44 109 LEU A O 1
ATOM 857 N N . ALA A 1 110 ? -0.458 -3.702 10.906 1.00 93.69 110 ALA A N 1
ATOM 858 C CA . ALA A 1 110 ? 0.812 -4.394 10.733 1.00 93.69 110 ALA A CA 1
ATOM 859 C C . ALA A 1 110 ? 1.822 -3.426 10.105 1.00 93.69 110 ALA A C 1
ATOM 861 O O . ALA A 1 110 ? 1.496 -2.708 9.160 1.00 93.69 110 ALA A O 1
ATOM 862 N N . ALA A 1 111 ? 3.044 -3.400 10.634 1.00 92.44 111 ALA A N 1
ATOM 863 C CA . ALA A 1 111 ? 4.121 -2.551 10.139 1.00 92.44 111 ALA A CA 1
ATOM 864 C C . ALA A 1 111 ? 5.217 -3.419 9.514 1.00 92.44 111 ALA A C 1
ATOM 866 O O . ALA A 1 111 ? 5.803 -4.263 10.188 1.00 92.44 111 ALA A O 1
ATOM 867 N N . VAL A 1 112 ? 5.496 -3.201 8.228 1.00 91.12 112 VAL A N 1
ATOM 868 C CA . VAL A 1 112 ? 6.530 -3.919 7.472 1.00 91.12 112 VAL A CA 1
ATOM 869 C C . VAL A 1 112 ? 7.586 -2.916 7.029 1.00 91.12 112 VAL A C 1
ATOM 871 O O . VAL A 1 112 ? 7.253 -1.866 6.480 1.00 91.12 112 VAL A O 1
ATOM 874 N N . ARG A 1 113 ? 8.864 -3.231 7.261 1.00 86.69 113 ARG A N 1
ATOM 875 C CA . ARG A 1 113 ? 9.992 -2.431 6.771 1.00 86.69 113 ARG A CA 1
ATOM 876 C C . ARG A 1 113 ? 10.761 -3.221 5.728 1.00 86.69 113 ARG A C 1
ATOM 878 O O . ARG A 1 113 ? 11.102 -4.374 5.966 1.00 86.69 113 ARG A O 1
ATOM 885 N N . ALA A 1 114 ? 11.052 -2.575 4.605 1.00 78.25 114 ALA A N 1
ATOM 886 C CA . ALA A 1 114 ? 12.066 -3.052 3.681 1.00 78.25 114 ALA A CA 1
ATOM 887 C C . ALA A 1 114 ? 13.420 -2.514 4.155 1.00 78.25 114 ALA A C 1
ATOM 889 O O . ALA A 1 114 ? 13.608 -1.300 4.252 1.00 78.25 114 ALA A O 1
ATOM 890 N N . GLU A 1 115 ? 14.334 -3.414 4.490 1.00 73.94 115 GLU A N 1
ATOM 891 C CA . GLU A 1 115 ? 15.729 -3.103 4.781 1.00 73.94 115 GLU A CA 1
ATOM 892 C C . GLU A 1 115 ? 16.572 -3.648 3.627 1.00 73.94 115 GLU A C 1
ATOM 894 O O . GLU A 1 115 ? 16.344 -4.768 3.169 1.00 73.94 115 GLU A O 1
ATOM 899 N N . ALA A 1 116 ? 17.492 -2.838 3.103 1.00 58.47 116 ALA A N 1
ATOM 900 C CA . ALA A 1 116 ? 18.451 -3.311 2.116 1.00 58.47 116 ALA A CA 1
ATOM 901 C C . ALA A 1 116 ? 19.576 -4.029 2.869 1.00 58.47 116 ALA A C 1
ATOM 903 O O . ALA A 1 116 ? 20.236 -3.413 3.703 1.00 58.47 116 ALA A O 1
ATOM 904 N N . ILE A 1 117 ? 19.771 -5.320 2.596 1.00 50.38 117 ILE A N 1
ATOM 905 C CA . ILE A 1 117 ? 20.980 -6.033 3.017 1.00 50.38 117 ILE A CA 1
ATOM 906 C C . ILE A 1 117 ? 22.117 -5.481 2.147 1.00 50.38 117 ILE A C 1
ATOM 908 O O . ILE A 1 117 ? 22.033 -5.576 0.921 1.00 50.38 117 ILE A O 1
ATOM 912 N N . LEU A 1 118 ? 23.109 -4.847 2.775 1.00 52.09 118 LEU A N 1
ATOM 913 C CA . LEU A 1 118 ? 24.347 -4.390 2.132 1.00 52.09 118 LEU A CA 1
ATOM 914 C C . LEU A 1 118 ? 25.442 -5.446 2.276 1.00 52.09 118 LEU A C 1
ATOM 916 O O . LEU A 1 118 ? 25.504 -6.069 3.361 1.00 52.09 118 LEU A O 1
#

Organism: Ensete ventricosum (NCBI:txid4639)

Sequence (118 aa):
MASQDHHHHDDHYHHHHHAHEEGSAAAAASWVGPDGRVYHSHDGLAPHSHEPIYSPGFFSKRAQPLSDRNFKERAFTVGIGGPVGTGYSPPKTALMLALCQFLRDKYSLAAVRAEAIL

Nearest PDB structures (foldseek):
  3vto-assembly2_P  TM=1.967E-01  e=6.164E+00  Muvirus mu
  3vto-assembly2_Q  TM=1.830E-01  e=5.402E+00  Muvirus mu

pLDDT: mean 74.14, std 19.56, range [33.97, 96.69]

Secondary structure (DSSP, 8-state):
------------------------------EE-TTS-EEE-SSSSPPEE----S-S--GGGSPPPPTT--GGG----------SS-SSSPPHHHHHHHHHHHHTTTS-----------